Protein AF-A0A4S3J7F4-F1 (afdb_monomer)

Radius of gyration: 25.47 Å; Cα contacts (8 Å, |Δi|>4): 44; chains: 1; bounding box: 40×83×71 Å

Structure (mmCIF, N/CA/C/O backbone):
data_AF-A0A4S3J7F4-F1
#
_entry.id   AF-A0A4S3J7F4-F1
#
loop_
_atom_site.group_PDB
_atom_site.id
_atom_site.type_symbol
_atom_site.label_atom_id
_atom_site.label_alt_id
_atom_site.label_comp_id
_atom_site.label_asym_id
_atom_site.label_entity_id
_atom_site.label_seq_id
_atom_site.pdbx_PDB_ins_code
_atom_site.Cartn_x
_atom_site.Cartn_y
_atom_site.Cartn_z
_atom_site.occupancy
_atom_site.B_iso_or_equiv
_atom_site.auth_seq_id
_atom_site.auth_comp_id
_atom_site.auth_asym_id
_atom_site.auth_atom_id
_atom_site.pdbx_PDB_model_num
ATOM 1 N N . MET A 1 1 ? -5.973 45.230 32.047 1.00 39.72 1 MET A N 1
ATOM 2 C CA . MET A 1 1 ? -4.838 44.813 31.192 1.00 39.72 1 MET A CA 1
ATOM 3 C C . MET A 1 1 ? -5.377 43.747 30.250 1.00 39.72 1 MET A C 1
ATOM 5 O O . MET A 1 1 ? -6.032 42.845 30.753 1.00 39.72 1 MET A O 1
ATOM 9 N N . HIS A 1 2 ? -5.207 43.872 28.931 1.00 49.56 2 HIS A N 1
ATOM 10 C CA . HIS A 1 2 ? -5.731 42.895 27.963 1.00 49.56 2 HIS A CA 1
ATOM 11 C C . HIS A 1 2 ? -4.601 41.990 27.463 1.00 49.56 2 HIS A C 1
ATOM 13 O O . HIS A 1 2 ? -3.898 42.337 26.518 1.00 49.56 2 HIS A O 1
ATOM 19 N N . SER A 1 3 ? -4.430 40.837 28.107 1.00 50.91 3 SER A N 1
ATOM 20 C CA . SER A 1 3 ? -3.472 39.813 27.685 1.00 50.91 3 SER A CA 1
ATOM 21 C C . SER A 1 3 ? -4.131 38.886 26.664 1.00 50.91 3 SER A C 1
ATOM 23 O O . SER A 1 3 ? -4.929 38.030 27.037 1.00 50.91 3 SER A O 1
ATOM 25 N N . GLN A 1 4 ? -3.826 39.062 25.377 1.00 61.09 4 GLN A N 1
ATOM 26 C CA . GLN A 1 4 ? -4.284 38.137 24.338 1.00 61.09 4 GLN A CA 1
ATOM 27 C C . GLN A 1 4 ? -3.404 36.880 24.346 1.00 61.09 4 GLN A C 1
ATOM 29 O O . GLN A 1 4 ? -2.203 36.957 24.091 1.00 61.09 4 GLN A O 1
ATOM 34 N N . LEU A 1 5 ? -4.000 35.724 24.645 1.00 59.09 5 LEU A N 1
ATOM 35 C CA . LEU A 1 5 ? -3.328 34.425 24.577 1.00 59.09 5 LEU A CA 1
ATOM 36 C C . LEU A 1 5 ? -3.289 33.932 23.126 1.00 59.09 5 LEU A C 1
ATOM 38 O O . LEU A 1 5 ? -4.239 33.322 22.636 1.00 59.09 5 LEU A O 1
ATOM 42 N N . LEU A 1 6 ? -2.173 34.188 22.445 1.00 61.03 6 LEU A N 1
ATOM 43 C CA . LEU A 1 6 ? -1.866 33.565 21.160 1.00 61.03 6 LEU A CA 1
ATOM 44 C C . LEU A 1 6 ? -1.409 32.120 21.395 1.00 61.03 6 LEU A C 1
ATOM 46 O O . LEU A 1 6 ? -0.233 31.861 21.647 1.00 61.03 6 LEU A O 1
ATOM 50 N N . PHE A 1 7 ? -2.344 31.173 21.309 1.00 61.28 7 PHE A N 1
ATOM 51 C CA . PHE A 1 7 ? -2.020 29.748 21.276 1.00 61.28 7 PHE A CA 1
ATOM 52 C C . PHE A 1 7 ? -1.341 29.402 19.947 1.00 61.28 7 PHE A C 1
ATOM 54 O O . PHE A 1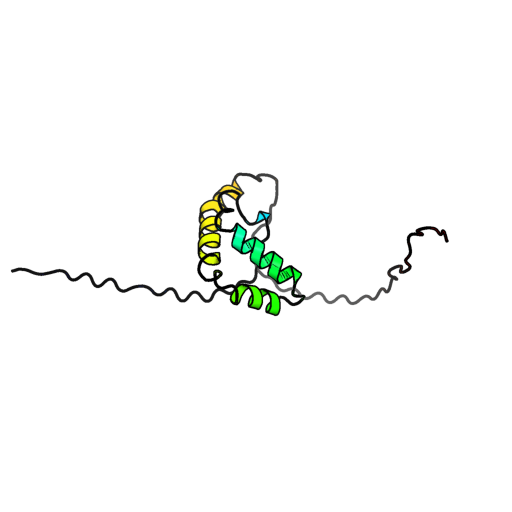 7 ? -1.994 29.199 18.924 1.00 61.28 7 PHE A O 1
ATOM 61 N N . ALA A 1 8 ? -0.009 29.345 19.966 1.00 60.72 8 ALA A N 1
ATOM 62 C CA . ALA A 1 8 ? 0.780 28.841 18.854 1.00 60.72 8 ALA A CA 1
ATOM 63 C C . ALA A 1 8 ? 0.599 27.317 18.753 1.00 60.72 8 ALA A C 1
ATOM 65 O O . ALA A 1 8 ? 1.224 26.554 19.490 1.00 60.72 8 ALA A O 1
ATOM 66 N N . PHE A 1 9 ? -0.270 26.872 17.844 1.00 64.56 9 PHE A N 1
ATOM 67 C CA . PHE A 1 9 ? -0.423 25.457 17.508 1.00 64.56 9 PHE A CA 1
ATOM 68 C C . PHE A 1 9 ? 0.790 24.975 16.700 1.00 64.56 9 PHE A C 1
ATOM 70 O O . PHE A 1 9 ? 0.777 24.963 15.470 1.00 64.56 9 PHE A O 1
ATOM 77 N N . SER A 1 10 ? 1.853 24.587 17.405 1.00 62.84 10 SER A N 1
ATOM 78 C CA . SER A 1 10 ? 3.013 23.906 16.824 1.00 62.84 10 SER A CA 1
ATOM 79 C C . SER A 1 10 ? 2.586 22.556 16.243 1.00 62.84 10 SER A C 1
ATOM 81 O O . SER A 1 10 ? 2.331 21.610 16.985 1.00 62.84 10 SER A O 1
ATOM 83 N N . GLY A 1 11 ? 2.490 22.467 14.916 1.00 66.31 11 GLY A N 1
ATOM 84 C CA . GLY A 1 11 ? 2.118 21.230 14.232 1.00 66.31 11 GLY A CA 1
ATOM 85 C C . GLY A 1 11 ? 3.203 20.160 14.358 1.00 66.31 11 GLY A C 1
ATOM 86 O O . GLY A 1 11 ? 4.335 20.374 13.924 1.00 66.31 11 GLY A O 1
ATOM 87 N N . LEU A 1 12 ? 2.852 18.996 14.911 1.00 68.62 12 LEU A N 1
ATOM 88 C CA . LEU A 1 12 ? 3.696 17.805 14.825 1.00 68.62 12 LEU A CA 1
ATOM 89 C C . LEU A 1 12 ? 3.652 17.270 13.390 1.00 68.62 12 LEU A C 1
ATOM 91 O O . LEU A 1 12 ? 2.638 16.730 12.953 1.00 68.62 12 LEU A O 1
ATOM 95 N N . MET A 1 13 ? 4.770 17.379 12.676 1.00 66.38 13 MET A N 1
ATOM 96 C CA . MET A 1 13 ? 4.993 16.621 11.448 1.00 66.38 13 MET A CA 1
ATOM 97 C C . MET A 1 13 ? 5.451 15.212 11.833 1.00 66.38 13 MET A C 1
ATOM 99 O O . MET A 1 13 ? 6.612 15.019 12.193 1.00 66.38 13 MET A O 1
ATOM 103 N N . LEU A 1 14 ? 4.550 14.226 11.780 1.00 64.44 14 LEU A N 1
ATOM 104 C CA . LEU A 1 14 ? 4.937 12.822 11.920 1.00 64.44 14 LEU A CA 1
ATOM 105 C C . LEU A 1 14 ? 5.641 12.371 10.634 1.00 64.44 14 LEU A C 1
ATOM 107 O O . LEU 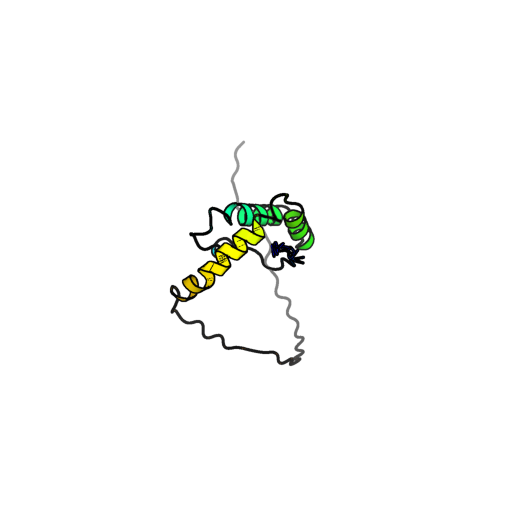A 1 14 ? 4.996 12.021 9.649 1.00 64.44 14 LEU A O 1
ATOM 111 N N . ALA A 1 15 ? 6.973 12.378 10.649 1.00 60.97 15 ALA A N 1
ATOM 112 C CA . ALA A 1 15 ? 7.789 11.765 9.607 1.00 60.97 15 ALA A CA 1
ATOM 113 C C . ALA A 1 15 ? 7.769 10.233 9.774 1.00 60.97 15 ALA A C 1
ATOM 115 O O . ALA A 1 15 ? 8.633 9.648 10.425 1.00 60.97 15 ALA A O 1
ATOM 116 N N . SER A 1 16 ? 6.737 9.587 9.233 1.00 56.75 16 SER A N 1
ATOM 117 C CA . SER A 1 16 ? 6.585 8.133 9.267 1.00 56.75 16 SER A CA 1
ATOM 118 C C . SER A 1 16 ? 7.458 7.464 8.200 1.00 56.75 16 SER A C 1
ATOM 120 O O . SER A 1 16 ? 7.054 7.366 7.039 1.00 56.75 16 SER A O 1
ATOM 122 N N . ASN A 1 17 ? 8.627 6.954 8.593 1.00 49.12 17 ASN A N 1
ATOM 123 C CA . ASN A 1 17 ? 9.390 6.011 7.771 1.00 49.12 17 ASN A CA 1
ATOM 124 C C . ASN A 1 17 ? 8.668 4.652 7.768 1.00 49.12 17 ASN A C 1
ATOM 126 O O . ASN A 1 17 ? 8.995 3.758 8.546 1.00 49.12 17 ASN A O 1
ATOM 130 N N . VAL A 1 18 ? 7.652 4.522 6.916 1.00 54.56 18 VAL A N 1
ATOM 131 C CA . VAL A 1 18 ? 6.887 3.284 6.733 1.00 54.56 18 VAL A CA 1
ATOM 132 C C . VAL A 1 18 ? 7.710 2.244 5.974 1.00 54.56 18 VAL A C 1
ATOM 134 O O . VAL A 1 18 ? 7.755 2.228 4.747 1.00 54.56 18 VAL A O 1
ATOM 137 N N . ALA A 1 19 ? 8.354 1.354 6.725 1.00 51.34 19 ALA A N 1
ATOM 138 C CA . ALA A 1 19 ? 8.813 0.076 6.204 1.00 51.34 19 ALA A CA 1
ATOM 139 C C . ALA A 1 19 ? 7.606 -0.873 6.124 1.00 51.34 19 ALA A C 1
ATOM 141 O O . ALA A 1 19 ? 7.244 -1.510 7.112 1.00 51.34 19 ALA A O 1
ATOM 142 N N . PHE A 1 20 ? 6.951 -0.928 4.964 1.00 51.50 20 PHE A N 1
ATOM 143 C CA . PHE A 1 20 ? 5.994 -1.993 4.671 1.00 51.50 20 PHE A CA 1
ATOM 144 C C . PHE A 1 20 ? 6.787 -3.268 4.354 1.00 51.50 20 PHE A C 1
ATOM 146 O O . PHE A 1 20 ? 7.612 -3.271 3.445 1.00 51.50 20 PHE A O 1
ATOM 153 N N . ALA A 1 21 ? 6.581 -4.309 5.158 1.00 47.16 21 ALA A N 1
ATOM 154 C CA . ALA A 1 21 ? 7.252 -5.609 5.062 1.00 47.16 21 ALA A CA 1
ATOM 155 C C . ALA A 1 21 ? 6.304 -6.734 5.527 1.00 47.16 21 ALA A C 1
ATOM 157 O O . ALA A 1 21 ? 6.690 -7.632 6.268 1.00 47.16 21 ALA A O 1
ATOM 158 N N . ALA A 1 22 ? 5.028 -6.598 5.167 1.00 49.97 22 ALA A N 1
ATOM 159 C CA . ALA A 1 22 ? 3.970 -7.566 5.413 1.00 49.97 22 ALA A CA 1
ATOM 160 C C . ALA A 1 22 ? 2.968 -7.456 4.259 1.00 49.97 22 ALA A C 1
ATOM 162 O O . ALA A 1 22 ? 2.475 -6.355 3.984 1.00 49.97 22 ALA A O 1
ATOM 163 N N . GLU A 1 23 ? 2.688 -8.570 3.589 1.00 55.34 23 GLU A N 1
ATOM 164 C CA . GLU A 1 23 ? 1.642 -8.646 2.573 1.00 55.34 23 GLU A CA 1
ATOM 165 C C . GLU A 1 23 ? 0.280 -8.399 3.240 1.00 55.34 23 GLU A C 1
ATOM 167 O O . GLU A 1 23 ? -0.053 -9.010 4.256 1.00 55.34 23 GLU A O 1
ATOM 172 N N . LEU A 1 24 ? -0.520 -7.468 2.705 1.00 55.16 24 LEU A N 1
ATOM 173 C CA . LEU A 1 24 ? -1.859 -7.204 3.239 1.00 55.16 24 LEU A CA 1
ATOM 174 C C . LEU A 1 24 ? -2.875 -8.110 2.541 1.00 55.16 24 LEU A C 1
ATOM 176 O O . LEU A 1 24 ? -3.544 -7.701 1.587 1.00 55.16 24 LEU A O 1
ATOM 180 N N . GLU A 1 25 ? -2.977 -9.343 3.028 1.00 60.16 25 GLU A N 1
ATOM 181 C CA . GLU A 1 25 ? -3.940 -10.317 2.526 1.00 60.16 25 GLU A CA 1
ATOM 182 C C . GLU A 1 25 ? -5.403 -9.899 2.750 1.00 60.16 25 GLU A C 1
ATOM 184 O O . GLU A 1 25 ? -5.748 -9.016 3.544 1.00 60.16 25 GLU A O 1
ATOM 189 N N . ARG A 1 26 ? -6.306 -10.577 2.033 1.00 59.66 26 ARG A N 1
ATOM 190 C CA . ARG A 1 26 ? -7.745 -10.301 2.076 1.00 59.66 26 ARG A CA 1
ATOM 191 C C . ARG A 1 26 ? -8.332 -10.462 3.478 1.00 59.66 26 ARG A C 1
ATOM 193 O O . ARG A 1 26 ? -9.128 -9.625 3.902 1.00 59.66 26 ARG A O 1
ATOM 200 N N . ASP A 1 27 ? -7.947 -11.517 4.184 1.00 61.88 27 ASP A N 1
ATOM 201 C CA . ASP A 1 27 ? -8.519 -11.845 5.493 1.00 61.88 27 ASP A CA 1
ATOM 202 C C . ASP A 1 27 ? -7.897 -10.986 6.617 1.00 61.88 27 ASP A C 1
ATOM 204 O O . ASP A 1 27 ? -8.471 -10.815 7.705 1.00 61.88 27 ASP A O 1
ATOM 208 N N . ASP A 1 28 ? -6.800 -10.287 6.300 1.00 71.94 28 ASP A N 1
ATOM 209 C CA . ASP A 1 28 ? -6.214 -9.254 7.143 1.00 71.94 28 ASP A CA 1
ATOM 210 C C . ASP A 1 28 ? -6.972 -7.916 7.156 1.00 71.94 28 ASP A C 1
ATOM 212 O O . ASP A 1 28 ? -6.679 -7.049 7.986 1.00 71.94 28 ASP A O 1
ATOM 216 N N . VAL A 1 29 ? -8.079 -7.802 6.417 1.00 86.19 29 VAL A N 1
ATOM 217 C CA 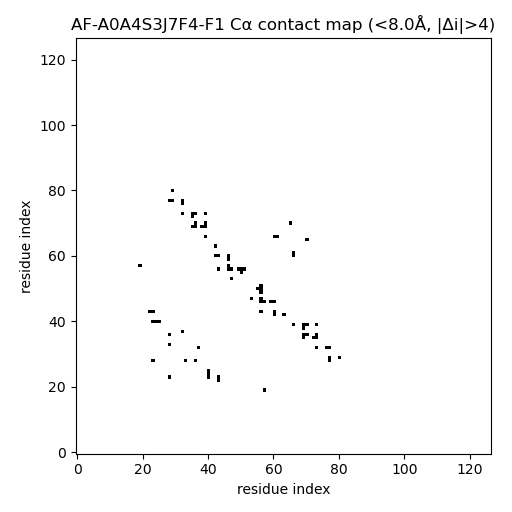. VAL A 1 29 ? -9.015 -6.672 6.498 1.00 86.19 29 VAL A CA 1
ATOM 218 C C . VAL A 1 29 ? -10.322 -7.075 7.206 1.00 86.19 29 VAL A C 1
ATOM 220 O O . VAL A 1 29 ? -11.130 -7.817 6.643 1.00 86.19 29 VAL A O 1
ATOM 223 N N . PRO A 1 30 ? -10.625 -6.549 8.415 1.00 86.88 30 PRO A N 1
ATOM 224 C CA . PRO A 1 30 ? -11.938 -6.726 9.035 1.00 86.88 30 PRO A CA 1
ATOM 225 C C . PRO A 1 30 ? -13.033 -6.161 8.123 1.00 86.88 30 PRO A C 1
ATOM 227 O O . PRO A 1 30 ? -12.865 -5.067 7.590 1.00 86.88 30 PRO A O 1
ATOM 230 N N . ASN A 1 31 ? -14.182 -6.839 7.980 1.00 87.50 31 ASN A N 1
ATOM 231 C CA . ASN A 1 31 ? -15.205 -6.456 6.984 1.00 87.50 31 ASN A CA 1
ATOM 232 C C . ASN A 1 31 ? -15.628 -4.973 7.047 1.00 87.50 31 ASN A C 1
ATOM 234 O O . ASN A 1 31 ? -15.819 -4.315 6.027 1.00 87.50 31 ASN A O 1
ATOM 238 N N . ARG A 1 32 ? -15.686 -4.445 8.270 1.00 89.12 32 ARG A N 1
ATOM 239 C CA . ARG A 1 32 ? -15.899 -3.041 8.660 1.00 89.12 32 ARG A CA 1
ATOM 240 C C . ARG A 1 32 ? -14.872 -2.019 8.112 1.00 89.12 32 ARG A C 1
ATOM 242 O O . ARG A 1 32 ? -15.087 -0.826 8.288 1.00 89.12 32 ARG A O 1
ATOM 249 N N . CYS A 1 33 ? -13.785 -2.452 7.465 1.00 94.31 33 CYS A N 1
ATOM 250 C CA . CYS A 1 33 ? -12.749 -1.608 6.850 1.00 94.31 33 CYS A CA 1
ATOM 251 C C . CYS A 1 33 ? -12.679 -1.682 5.317 1.00 94.31 33 CYS A C 1
ATOM 253 O O . CYS A 1 33 ? -11.859 -0.966 4.735 1.00 94.31 33 CYS A O 1
ATOM 255 N N . TRP A 1 34 ? -13.485 -2.509 4.636 1.00 93.12 34 TRP A N 1
ATOM 256 C CA . TRP A 1 34 ? -13.353 -2.690 3.178 1.00 93.12 34 TRP A CA 1
ATOM 257 C C . TRP A 1 34 ? -13.479 -1.390 2.374 1.00 93.12 34 TRP A C 1
ATOM 259 O O . TRP A 1 34 ? -12.772 -1.235 1.380 1.00 93.12 34 TRP A O 1
ATOM 269 N N . ASP A 1 35 ? -14.273 -0.428 2.847 1.00 94.75 35 ASP A N 1
ATOM 270 C CA . ASP A 1 35 ? -14.450 0.882 2.204 1.00 94.75 35 ASP A CA 1
ATOM 271 C C . ASP A 1 35 ? -13.148 1.703 2.092 1.00 94.75 35 ASP A C 1
ATOM 273 O O . ASP A 1 35 ? -13.033 2.548 1.204 1.00 94.75 35 ASP A O 1
ATOM 277 N N . VAL A 1 36 ? -12.154 1.460 2.963 1.00 93.94 36 VAL A N 1
ATOM 278 C CA . VAL A 1 36 ? -10.849 2.156 2.947 1.00 93.94 36 VAL A CA 1
ATOM 279 C C . VAL A 1 36 ? -9.668 1.238 2.625 1.00 93.94 36 VAL A C 1
ATOM 281 O O . VAL A 1 36 ? -8.733 1.660 1.947 1.00 93.94 36 VAL A O 1
ATOM 284 N N . CYS A 1 37 ? -9.714 -0.026 3.048 1.00 95.81 37 CYS A N 1
ATOM 285 C CA . CYS A 1 37 ? -8.665 -1.007 2.768 1.00 95.81 37 CYS A CA 1
ATOM 286 C C . CYS A 1 37 ? -8.809 -1.684 1.397 1.00 95.81 37 CYS A C 1
ATOM 288 O O . CYS A 1 37 ? -7.815 -2.157 0.854 1.00 95.81 37 CYS A O 1
AT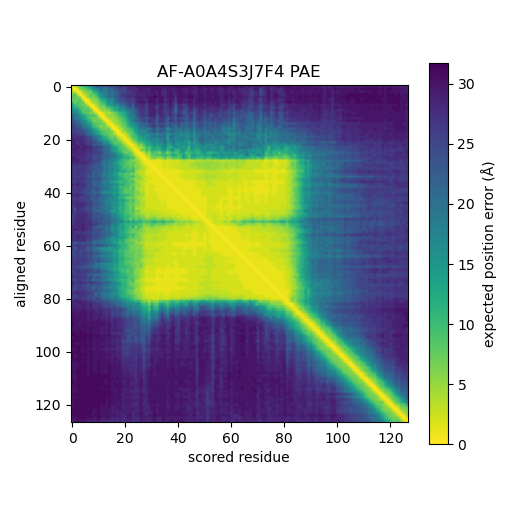OM 290 N N . GLY A 1 38 ? -10.003 -1.703 0.794 1.00 94.81 38 GLY A N 1
ATOM 291 C CA . GLY A 1 38 ? -10.244 -2.314 -0.519 1.00 94.81 38 GLY A CA 1
ATOM 292 C C . GLY A 1 38 ? -9.317 -1.813 -1.633 1.00 94.81 38 GLY A C 1
ATOM 293 O O . GLY A 1 38 ? -8.714 -2.639 -2.319 1.00 94.81 38 GLY A O 1
ATOM 294 N N . PRO A 1 39 ? -9.121 -0.489 -1.787 1.00 96.06 39 PRO A N 1
ATOM 295 C CA . PRO A 1 39 ? -8.137 0.056 -2.721 1.00 96.06 39 PRO A CA 1
ATOM 296 C C . PRO A 1 39 ? -6.686 -0.325 -2.394 1.00 96.06 39 PRO A C 1
ATOM 298 O O . PRO A 1 39 ? -5.874 -0.404 -3.311 1.00 96.06 39 PRO A O 1
ATOM 301 N N . VAL A 1 40 ? -6.353 -0.561 -1.117 1.00 95.56 40 VAL A N 1
ATOM 302 C CA . VAL A 1 40 ? -5.003 -0.963 -0.686 1.00 95.56 40 VAL A CA 1
ATOM 303 C C . VAL A 1 40 ? -4.736 -2.414 -1.081 1.00 95.56 40 VAL A C 1
ATOM 305 O O . VAL A 1 40 ? -3.819 -2.656 -1.860 1.00 95.56 40 VAL A O 1
ATOM 308 N N . VAL A 1 41 ? -5.585 -3.356 -0.651 1.00 93.75 41 VAL A N 1
ATOM 309 C CA . VAL A 1 41 ? -5.469 -4.788 -1.002 1.00 93.75 41 VAL A CA 1
ATOM 310 C C . VAL A 1 41 ? -5.515 -4.985 -2.519 1.00 93.75 41 VAL A C 1
ATOM 312 O O . VAL A 1 41 ? -4.690 -5.695 -3.084 1.00 93.75 41 VAL A O 1
ATOM 315 N N . GLY A 1 42 ? -6.430 -4.295 -3.211 1.00 94.38 42 GLY A N 1
ATOM 316 C CA . GLY A 1 42 ? -6.526 -4.344 -4.673 1.00 94.38 42 GLY A CA 1
ATOM 317 C C . GLY A 1 42 ? -5.332 -3.724 -5.411 1.00 94.38 42 GLY A C 1
ATOM 318 O O . GLY A 1 42 ? -5.128 -4.031 -6.586 1.00 94.38 42 GLY A O 1
ATOM 319 N N . THR A 1 43 ? -4.537 -2.873 -4.751 1.00 94.69 43 THR A N 1
ATOM 320 C CA . THR A 1 43 ? -3.279 -2.355 -5.310 1.00 94.69 43 THR A CA 1
ATOM 321 C C . THR A 1 43 ? -2.111 -3.289 -5.015 1.00 94.69 43 THR A C 1
ATOM 323 O O . THR A 1 43 ? -1.353 -3.554 -5.941 1.00 94.69 43 THR A O 1
ATOM 326 N N . ALA A 1 44 ? -2.004 -3.828 -3.794 1.00 92.69 44 ALA A N 1
ATOM 327 C CA . ALA A 1 44 ? -0.996 -4.828 -3.428 1.00 92.69 44 ALA A CA 1
ATOM 328 C C . ALA A 1 44 ? -1.087 -6.055 -4.350 1.00 92.69 44 ALA A C 1
ATOM 330 O O . ALA A 1 44 ? -0.175 -6.293 -5.129 1.00 92.69 44 ALA A O 1
ATOM 331 N N . TYR A 1 45 ? -2.262 -6.691 -4.437 1.00 93.19 45 TYR A N 1
ATOM 332 C CA . TYR A 1 45 ? -2.516 -7.816 -5.352 1.00 93.19 45 TYR A CA 1
ATOM 333 C C . TYR A 1 45 ? -2.219 -7.497 -6.833 1.00 93.19 45 TYR A C 1
ATOM 335 O O . TYR A 1 45 ? -1.837 -8.365 -7.611 1.00 93.19 45 TYR A O 1
ATOM 343 N N . ARG A 1 46 ? -2.381 -6.237 -7.262 1.0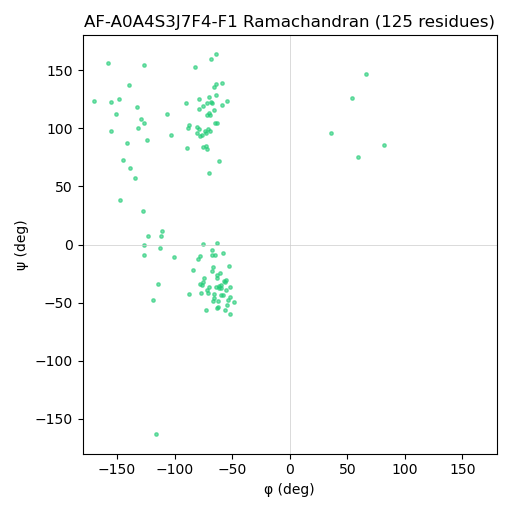0 94.81 46 ARG A N 1
ATOM 344 C CA . ARG A 1 46 ? -1.995 -5.816 -8.620 1.00 94.81 46 ARG A CA 1
ATOM 345 C C . ARG A 1 46 ? -0.474 -5.668 -8.764 1.00 94.81 46 ARG A C 1
ATOM 347 O O . ARG A 1 46 ? 0.026 -5.828 -9.874 1.00 94.81 46 ARG A O 1
ATOM 354 N N . CYS A 1 47 ? 0.231 -5.276 -7.709 1.00 95.00 47 CYS A N 1
ATOM 355 C CA . CYS A 1 47 ? 1.680 -5.130 -7.707 1.00 95.00 47 CYS A CA 1
ATOM 356 C C . CYS A 1 47 ? 2.379 -6.495 -7.604 1.00 95.00 47 CYS A C 1
ATOM 358 O O . CYS A 1 47 ? 3.303 -6.707 -8.385 1.00 95.00 47 CYS A O 1
ATOM 360 N N . ASP A 1 48 ? 1.904 -7.418 -6.762 1.00 91.94 48 ASP A N 1
ATOM 361 C CA . ASP A 1 48 ? 2.294 -8.840 -6.761 1.00 91.94 48 ASP A CA 1
ATOM 362 C C . ASP A 1 48 ? 2.133 -9.433 -8.173 1.00 91.94 48 ASP A C 1
ATOM 364 O O . ASP A 1 48 ? 3.115 -9.743 -8.842 1.00 91.94 48 ASP A O 1
ATOM 368 N N . ALA A 1 49 ? 0.913 -9.418 -8.725 1.00 92.56 49 ALA A N 1
ATOM 369 C CA . ALA A 1 49 ? 0.600 -10.043 -10.015 1.00 92.56 49 ALA A CA 1
ATOM 370 C C . ALA A 1 49 ? 1.330 -9.466 -11.259 1.00 92.56 49 ALA A C 1
ATOM 372 O O . ALA A 1 49 ? 1.065 -9.913 -12.381 1.00 92.56 49 ALA A O 1
ATOM 373 N N . ILE A 1 50 ? 2.215 -8.470 -11.104 1.00 94.19 50 ILE A N 1
ATOM 374 C CA . ILE A 1 50 ? 3.085 -7.937 -12.171 1.00 94.19 50 ILE A CA 1
ATOM 375 C C . ILE A 1 50 ? 4.585 -7.916 -11.817 1.00 94.19 50 ILE A C 1
ATOM 377 O O . ILE A 1 50 ? 5.377 -7.500 -12.665 1.00 94.19 50 ILE A O 1
ATOM 381 N N . ASN A 1 51 ? 4.986 -8.349 -10.618 1.00 92.44 51 ASN A N 1
ATOM 382 C CA . ASN A 1 51 ? 6.380 -8.410 -10.171 1.00 92.44 51 ASN A CA 1
ATOM 383 C C . ASN A 1 51 ? 6.722 -9.823 -9.662 1.00 92.44 51 ASN A C 1
ATOM 385 O O . ASN A 1 51 ? 5.859 -10.581 -9.242 1.00 92.44 51 ASN A O 1
ATOM 389 N N . HIS A 1 52 ? 7.998 -10.200 -9.718 1.00 86.94 52 HIS A N 1
ATOM 390 C CA . HIS A 1 52 ? 8.502 -11.479 -9.182 1.00 86.94 52 HIS A CA 1
ATOM 391 C C . HIS A 1 52 ? 9.685 -11.238 -8.226 1.00 86.94 52 HIS A C 1
ATOM 393 O O . HIS A 1 52 ? 10.619 -12.031 -8.160 1.00 86.94 52 HIS A O 1
ATOM 399 N N . ASP A 1 53 ? 9.678 -10.069 -7.585 1.00 90.75 53 ASP A N 1
ATOM 400 C CA . ASP A 1 53 ? 10.701 -9.546 -6.683 1.00 90.75 53 ASP A CA 1
ATOM 401 C C . ASP A 1 53 ? 10.021 -8.535 -5.749 1.00 90.75 53 ASP A C 1
ATOM 403 O O . ASP A 1 53 ? 9.410 -7.561 -6.204 1.00 90.75 53 ASP A O 1
ATOM 407 N N . ASP A 1 54 ? 10.127 -8.770 -4.445 1.00 87.44 54 ASP A N 1
ATOM 408 C CA . ASP A 1 54 ? 9.397 -8.042 -3.402 1.00 87.44 54 ASP A CA 1
ATOM 409 C C . ASP A 1 54 ? 9.788 -6.555 -3.368 1.00 87.44 54 ASP A C 1
ATOM 411 O O . ASP A 1 54 ? 9.000 -5.694 -2.977 1.00 87.44 54 ASP A O 1
ATOM 415 N N . ARG A 1 55 ? 11.004 -6.209 -3.820 1.00 92.38 55 ARG A N 1
ATOM 416 C CA . ARG A 1 55 ? 11.452 -4.811 -3.927 1.00 92.38 55 ARG A CA 1
ATOM 417 C C . ARG A 1 55 ? 10.737 -4.088 -5.065 1.00 92.38 55 ARG A C 1
ATOM 419 O O . ARG A 1 55 ? 10.387 -2.919 -4.902 1.00 92.38 55 ARG A O 1
ATOM 426 N N . ALA A 1 56 ? 10.510 -4.756 -6.193 1.00 92.94 56 ALA A N 1
ATOM 427 C CA . ALA A 1 56 ? 9.738 -4.230 -7.310 1.00 92.94 56 ALA A CA 1
ATOM 428 C C . ALA A 1 56 ? 8.236 -4.130 -6.978 1.00 92.94 56 ALA A C 1
ATOM 430 O O . ALA A 1 56 ? 7.603 -3.133 -7.343 1.00 92.94 56 ALA A O 1
ATOM 431 N N . GLU A 1 57 ? 7.678 -5.078 -6.212 1.00 92.19 57 GLU A N 1
ATOM 432 C CA . GLU A 1 57 ? 6.322 -4.943 -5.659 1.00 92.19 57 GLU A CA 1
ATOM 433 C C . GLU A 1 57 ? 6.227 -3.750 -4.698 1.00 92.19 57 GLU A C 1
ATOM 435 O O . GLU A 1 57 ? 5.411 -2.847 -4.904 1.00 92.19 57 GLU A O 1
ATOM 440 N N . MET A 1 58 ? 7.091 -3.700 -3.683 1.00 92.38 58 MET A N 1
ATOM 441 C CA . MET A 1 58 ? 7.139 -2.621 -2.697 1.00 92.38 58 MET A CA 1
ATOM 442 C C . MET A 1 58 ? 7.303 -1.251 -3.372 1.00 92.38 58 MET A C 1
ATOM 444 O O . MET A 1 58 ? 6.628 -0.291 -2.996 1.00 92.38 58 MET A O 1
ATOM 448 N N . GLN A 1 59 ? 8.119 -1.153 -4.427 1.00 95.50 59 GLN A N 1
ATOM 449 C CA . GLN A 1 59 ? 8.239 0.063 -5.233 1.00 95.50 59 GLN A CA 1
ATOM 450 C C . GLN A 1 59 ? 6.935 0.392 -5.987 1.00 95.50 59 GLN A C 1
ATOM 452 O O . GLN A 1 59 ? 6.507 1.545 -5.973 1.00 95.50 59 GLN A O 1
ATOM 457 N N . CYS A 1 60 ? 6.254 -0.598 -6.575 1.00 96.38 60 CYS A N 1
ATOM 458 C CA . CYS A 1 60 ? 4.938 -0.426 -7.206 1.00 96.38 60 CYS A CA 1
ATOM 459 C C . CYS A 1 60 ? 3.867 0.085 -6.219 1.00 96.38 60 CYS A C 1
ATOM 461 O O . CYS A 1 60 ? 3.050 0.936 -6.588 1.00 96.38 60 CYS A O 1
ATOM 463 N N . ILE A 1 61 ? 3.902 -0.367 -4.960 1.00 94.69 61 ILE A N 1
ATOM 464 C CA . ILE A 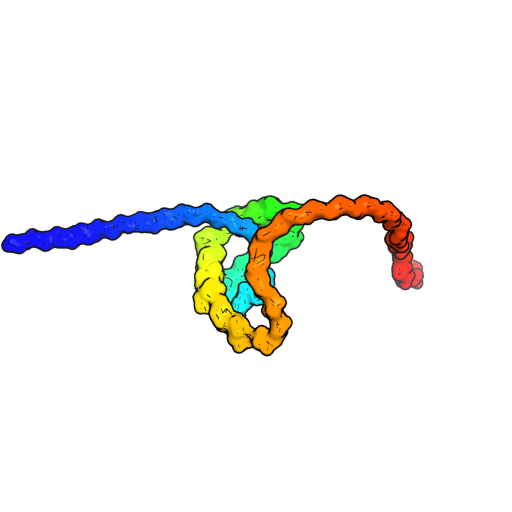1 61 ? 3.038 0.133 -3.879 1.00 94.69 61 ILE A CA 1
ATOM 465 C C . ILE A 1 61 ? 3.450 1.557 -3.465 1.00 94.69 61 ILE A C 1
ATOM 467 O O . ILE A 1 61 ? 2.585 2.417 -3.300 1.00 94.69 61 ILE A O 1
ATOM 471 N N . CYS A 1 62 ? 4.750 1.850 -3.354 1.00 93.88 62 CYS A N 1
ATOM 472 C CA . CYS A 1 62 ? 5.255 3.188 -3.018 1.00 93.88 62 CYS A CA 1
ATOM 473 C C . CYS A 1 62 ? 4.929 4.247 -4.091 1.00 93.88 62 CYS A C 1
ATOM 475 O O . CYS A 1 62 ? 4.613 5.388 -3.751 1.00 93.88 62 CYS A O 1
ATOM 477 N N . ASP A 1 63 ? 4.956 3.875 -5.374 1.00 96.12 63 ASP A N 1
ATOM 478 C CA . ASP A 1 63 ? 4.634 4.759 -6.503 1.00 96.12 63 ASP A CA 1
ATOM 479 C C . ASP A 1 63 ? 3.118 4.979 -6.698 1.00 96.12 63 ASP A C 1
ATOM 481 O O . ASP A 1 63 ? 2.689 5.857 -7.464 1.00 96.12 63 ASP A O 1
ATOM 485 N N . TRP A 1 64 ? 2.265 4.224 -5.995 1.00 96.75 64 TRP A N 1
ATOM 486 C CA . TRP A 1 64 ? 0.822 4.436 -6.025 1.00 96.75 64 TRP A CA 1
ATOM 487 C C . TRP A 1 64 ? 0.454 5.751 -5.326 1.00 96.75 64 TRP A C 1
ATOM 489 O O . TRP A 1 64 ? 0.507 5.891 -4.109 1.00 96.75 64 TRP A O 1
ATOM 499 N N . LYS A 1 65 ? -0.013 6.728 -6.113 1.00 97.69 65 LYS A N 1
ATOM 500 C CA . LYS A 1 65 ? -0.314 8.110 -5.674 1.00 97.69 65 LYS A CA 1
ATOM 501 C C . LYS A 1 65 ? -1.246 8.256 -4.463 1.00 97.69 65 LYS A C 1
ATOM 503 O O . LYS A 1 65 ? -1.306 9.342 -3.894 1.00 97.69 65 LYS A O 1
ATOM 508 N N . GLN A 1 66 ? -2.014 7.225 -4.110 1.00 95.69 66 GLN A N 1
ATOM 509 C CA . GLN A 1 66 ? -2.920 7.240 -2.957 1.00 95.69 66 GLN A CA 1
ATOM 510 C C . GLN A 1 66 ? -2.341 6.513 -1.730 1.00 95.69 66 GLN A C 1
ATOM 512 O O . GLN A 1 66 ? -2.888 6.679 -0.638 1.00 95.69 66 GLN A O 1
ATOM 517 N N . ALA A 1 67 ? -1.229 5.780 -1.867 1.00 94.12 67 ALA A N 1
ATOM 518 C CA . ALA A 1 67 ? -0.576 5.043 -0.784 1.00 94.12 67 ALA A CA 1
ATOM 519 C C . ALA A 1 67 ? -0.299 5.902 0.469 1.00 94.12 67 ALA A C 1
ATOM 521 O O . ALA A 1 67 ? -0.691 5.471 1.557 1.00 94.12 67 ALA A O 1
ATOM 522 N N . PRO A 1 68 ? 0.228 7.147 0.366 1.00 95.38 68 PRO A N 1
ATOM 523 C CA .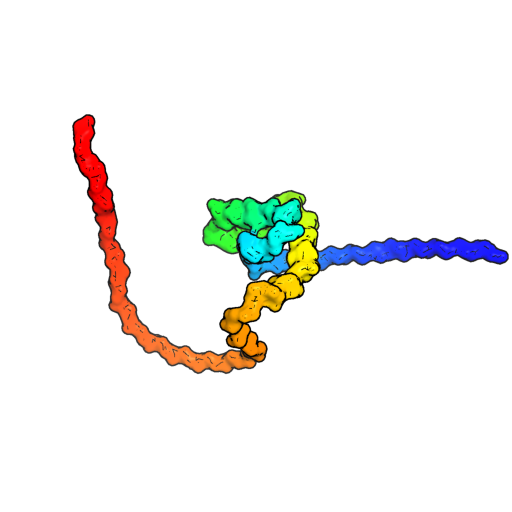 PRO A 1 68 ? 0.508 7.990 1.537 1.00 95.38 68 PRO A CA 1
ATOM 524 C C . PRO A 1 68 ? -0.739 8.472 2.297 1.00 95.38 68 PRO A C 1
ATOM 526 O O . PRO A 1 68 ? -0.616 9.157 3.308 1.00 95.38 68 PRO A O 1
ATOM 529 N N . THR A 1 69 ? -1.945 8.179 1.803 1.00 95.69 69 THR A N 1
ATOM 530 C CA . THR A 1 69 ? -3.217 8.532 2.452 1.00 95.69 69 THR A CA 1
ATOM 531 C C . THR A 1 69 ? -4.037 7.293 2.792 1.00 95.69 69 THR A C 1
ATOM 533 O O . THR A 1 69 ? -4.501 7.170 3.919 1.00 95.69 69 THR A O 1
ATOM 536 N N . LEU A 1 70 ? -4.206 6.354 1.858 1.00 95.19 70 LEU A N 1
ATOM 537 C CA . LEU A 1 70 ? -5.073 5.194 2.069 1.00 95.19 70 LEU A CA 1
ATOM 538 C C . LEU A 1 70 ? -4.430 4.112 2.940 1.00 95.19 70 LEU A C 1
ATOM 540 O O . LEU A 1 70 ? -5.148 3.520 3.742 1.00 95.19 70 LEU A O 1
ATOM 544 N N . ILE A 1 71 ? -3.109 3.894 2.870 1.00 95.19 71 ILE A N 1
ATOM 545 C CA . ILE A 1 71 ? -2.464 2.879 3.721 1.00 95.19 71 ILE A CA 1
ATOM 546 C C . ILE A 1 71 ? -2.526 3.281 5.208 1.00 95.19 71 ILE A C 1
ATOM 548 O O . ILE A 1 71 ? -3.013 2.470 5.993 1.00 95.19 71 ILE A O 1
ATOM 552 N N . PRO A 1 72 ? -2.178 4.520 5.628 1.00 95.75 72 PRO A N 1
ATOM 553 C CA . PRO A 1 72 ? -2.313 4.926 7.032 1.00 95.75 72 PRO A CA 1
ATOM 554 C C . PRO A 1 72 ? -3.752 4.893 7.572 1.00 95.75 72 PRO A C 1
ATOM 556 O O . PRO A 1 72 ? -3.958 4.550 8.733 1.00 95.75 72 PRO A O 1
ATOM 559 N N . ILE A 1 73 ? -4.765 5.227 6.757 1.00 94.75 73 ILE A N 1
ATOM 560 C CA . ILE A 1 73 ? -6.169 5.187 7.210 1.00 94.75 73 ILE A CA 1
ATOM 561 C C . ILE A 1 73 ? -6.686 3.737 7.257 1.00 94.75 73 ILE A C 1
ATOM 563 O O . ILE A 1 73 ? -7.446 3.391 8.163 1.00 94.75 73 ILE A O 1
ATOM 567 N N . CYS A 1 74 ? -6.249 2.872 6.336 1.00 95.81 74 CYS A N 1
ATOM 568 C CA . CYS A 1 74 ? -6.518 1.436 6.399 1.00 95.81 74 CYS A CA 1
ATOM 569 C C . CYS A 1 74 ? -5.888 0.800 7.650 1.00 95.81 74 CYS A C 1
ATOM 571 O O . CYS A 1 74 ? -6.599 0.141 8.407 1.00 95.81 74 CYS A O 1
ATOM 573 N N . GLU A 1 75 ? -4.605 1.069 7.924 1.00 93.31 75 GLU A N 1
ATOM 574 C CA . GLU A 1 75 ? -3.911 0.604 9.133 1.00 93.31 75 GLU A CA 1
ATOM 575 C C . GLU A 1 75 ? -4.674 1.035 10.391 1.00 93.31 75 GLU A C 1
ATOM 577 O O . GLU A 1 75 ? -5.078 0.181 11.178 1.00 93.31 75 GLU A O 1
ATOM 582 N N . ALA A 1 76 ? -4.998 2.327 10.521 1.00 94.12 76 ALA A N 1
ATOM 583 C CA . ALA A 1 76 ? -5.746 2.843 11.666 1.00 94.12 76 ALA A CA 1
ATOM 584 C C . ALA A 1 76 ? -7.140 2.198 11.812 1.00 94.12 76 ALA A C 1
ATOM 586 O O . ALA A 1 76 ? -7.606 1.961 12.931 1.00 94.12 76 ALA A O 1
ATOM 587 N N . CYS A 1 77 ? -7.809 1.877 10.698 1.00 94.00 77 CYS A N 1
ATOM 588 C CA . CYS A 1 77 ? -9.083 1.159 10.707 1.00 94.00 77 CYS A CA 1
ATOM 589 C C . CYS A 1 77 ? -8.926 -0.274 11.239 1.00 94.00 77 CYS A C 1
ATOM 591 O O . CYS A 1 77 ? -9.706 -0.692 12.105 1.00 94.00 77 CYS A O 1
ATOM 593 N N . ILE A 1 78 ? -7.905 -1.001 10.767 1.00 91.38 78 ILE A N 1
ATOM 594 C CA . ILE A 1 78 ? -7.568 -2.352 11.232 1.00 91.38 78 ILE A CA 1
ATOM 595 C C . ILE A 1 78 ? -7.197 -2.296 12.719 1.00 91.38 78 ILE A C 1
ATOM 597 O O . ILE A 1 78 ? -7.839 -2.972 13.519 1.00 91.38 78 ILE A O 1
ATOM 601 N N . ALA A 1 79 ? -6.243 -1.443 13.112 1.00 90.06 79 ALA A N 1
ATOM 602 C CA . ALA A 1 79 ? -5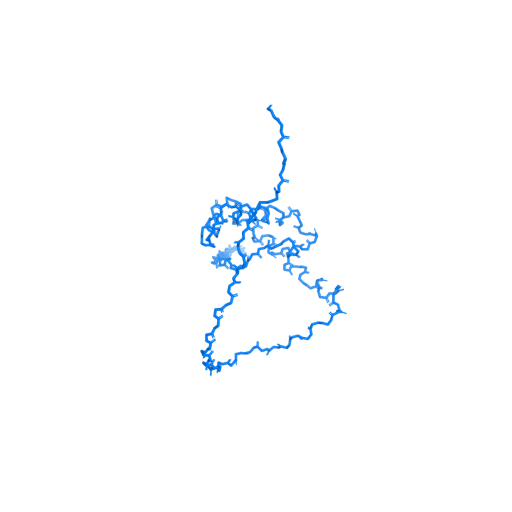.797 -1.224 14.492 1.00 90.06 79 ALA A CA 1
ATOM 603 C C . ALA A 1 79 ? -6.963 -1.014 15.466 1.00 90.06 79 ALA A C 1
ATOM 605 O O . ALA A 1 79 ? -7.065 -1.715 16.473 1.00 90.06 79 ALA A O 1
ATOM 606 N N . GLN A 1 80 ? -7.896 -0.124 15.119 1.00 88.94 80 GLN A N 1
ATOM 607 C CA . GLN A 1 80 ? -9.068 0.199 15.935 1.00 88.94 80 GLN A CA 1
ATOM 608 C C . GLN A 1 80 ? -10.083 -0.963 16.068 1.00 88.94 80 GLN A C 1
ATOM 610 O O . GLN A 1 80 ? -10.991 -0.860 16.894 1.00 88.94 80 GLN A O 1
ATOM 615 N N . TYR A 1 81 ? -9.927 -2.066 15.321 1.00 85.38 81 TYR A N 1
ATOM 616 C CA . TYR A 1 81 ? -10.689 -3.315 15.485 1.00 85.38 81 TYR A CA 1
ATOM 617 C C . TYR A 1 81 ? -9.819 -4.568 15.723 1.00 85.38 81 TYR A C 1
ATOM 619 O O . TYR A 1 81 ? -10.368 -5.669 15.759 1.00 85.38 81 TYR A O 1
ATOM 627 N N . ARG A 1 82 ? -8.490 -4.470 15.917 1.00 75.25 82 ARG A N 1
ATOM 628 C CA . ARG A 1 82 ? -7.646 -5.663 16.177 1.00 75.25 82 ARG A CA 1
ATOM 629 C C . ARG A 1 82 ? -8.148 -6.453 17.399 1.00 75.25 82 ARG A C 1
ATOM 631 O O . ARG A 1 82 ? -8.088 -7.675 17.394 1.00 75.25 82 ARG A O 1
ATOM 638 N N . GLY A 1 83 ? -8.727 -5.769 18.392 1.00 64.81 83 GLY A N 1
ATOM 639 C CA . GLY A 1 83 ? -9.362 -6.395 19.559 1.00 64.81 83 GLY A CA 1
ATOM 640 C C . GLY A 1 83 ? -10.642 -7.196 19.271 1.00 64.81 83 GLY A C 1
ATOM 641 O O . GLY A 1 83 ? -10.950 -8.107 20.034 1.00 64.81 83 GLY A O 1
ATOM 642 N N . ASP A 1 84 ? -11.358 -6.928 18.172 1.00 57.00 84 ASP A N 1
ATOM 643 C CA . ASP A 1 84 ? -12.581 -7.668 17.817 1.00 57.00 84 ASP A CA 1
ATOM 644 C C . ASP A 1 84 ? -12.253 -9.076 17.283 1.00 57.00 84 ASP A C 1
ATOM 646 O O . ASP A 1 84 ? -13.032 -10.011 17.477 1.00 57.00 84 ASP A O 1
ATOM 650 N N . ARG A 1 85 ? -11.073 -9.255 16.661 1.00 54.94 85 ARG A N 1
ATOM 651 C CA . ARG A 1 85 ? -10.585 -10.564 16.177 1.00 54.94 85 ARG A CA 1
ATOM 652 C C . ARG A 1 85 ? -10.400 -11.570 17.311 1.00 54.94 85 ARG A C 1
ATOM 654 O O . ARG A 1 85 ? -10.737 -12.742 17.154 1.00 54.94 85 ARG A O 1
ATOM 661 N N . ASN A 1 86 ? -9.942 -11.094 18.468 1.00 50.97 86 ASN A N 1
ATOM 662 C CA . ASN A 1 86 ? -9.685 -11.911 19.657 1.00 50.97 86 ASN A CA 1
ATOM 663 C C . ASN A 1 86 ? -10.960 -12.540 20.252 1.00 50.97 86 ASN A C 1
ATOM 665 O O . ASN A 1 86 ? -10.863 -13.356 21.157 1.00 50.97 86 ASN A O 1
ATOM 669 N N . ASN A 1 87 ? -12.148 -12.155 19.771 1.00 46.38 87 ASN A N 1
ATOM 670 C CA . ASN A 1 87 ? -13.444 -12.560 20.318 1.00 46.38 87 ASN A CA 1
ATOM 671 C C . ASN A 1 87 ? -14.226 -13.508 19.379 1.00 46.38 87 ASN A C 1
ATOM 673 O O . ASN A 1 87 ? -15.424 -13.715 19.570 1.00 46.38 87 ASN A O 1
ATOM 677 N N . GLN A 1 88 ? -13.584 -14.034 18.323 1.00 52.22 88 GLN A N 1
ATOM 678 C CA . GLN A 1 88 ? -14.232 -14.915 17.333 1.00 52.22 88 GLN A CA 1
ATOM 679 C C . GLN A 1 88 ? -13.530 -16.262 17.097 1.00 52.22 88 GLN A C 1
ATOM 681 O O . GLN A 1 88 ? -14.132 -17.126 16.467 1.00 52.22 88 GLN A O 1
ATOM 686 N N . ASN A 1 89 ? -12.321 -16.481 17.630 1.00 45.94 89 ASN A N 1
ATOM 687 C CA . ASN A 1 89 ? -11.581 -17.744 17.496 1.00 45.94 89 ASN A CA 1
ATOM 688 C C . ASN A 1 89 ? -10.972 -18.222 18.830 1.00 45.94 89 ASN A C 1
ATOM 690 O O . ASN A 1 89 ? -9.777 -18.497 18.919 1.00 45.94 89 ASN A O 1
ATOM 694 N N . ASP A 1 90 ? -11.812 -18.412 19.853 1.00 48.78 90 ASP A N 1
ATOM 695 C CA . ASP A 1 90 ? -11.491 -19.248 21.026 1.00 48.78 90 ASP A CA 1
ATOM 696 C C . ASP A 1 90 ? -11.449 -20.743 20.625 1.00 48.78 90 ASP A C 1
ATOM 698 O O . ASP A 1 90 ? -12.246 -21.566 21.078 1.00 48.78 90 ASP A O 1
ATOM 702 N N . GLN A 1 91 ? -10.543 -21.102 19.708 1.00 51.69 91 GLN A N 1
ATO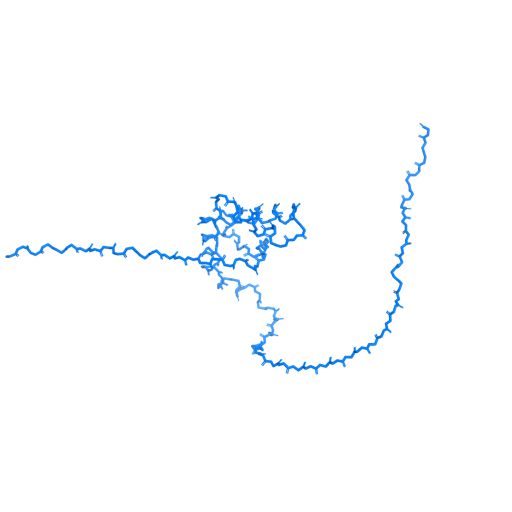M 703 C CA . GLN A 1 91 ? -10.269 -22.467 19.242 1.00 51.69 91 GLN A CA 1
ATOM 704 C C . GLN A 1 91 ? -8.754 -22.691 19.077 1.00 51.69 91 GLN A C 1
ATOM 706 O O . GLN A 1 91 ? -8.254 -22.962 17.992 1.00 51.69 91 GLN A O 1
ATOM 711 N N . ASN A 1 92 ? -8.051 -22.644 20.211 1.00 50.84 92 ASN A N 1
ATOM 712 C CA . ASN A 1 92 ? -6.798 -23.368 20.454 1.00 50.84 92 ASN A CA 1
ATOM 713 C C . ASN A 1 92 ? -5.607 -23.087 19.508 1.00 50.84 92 ASN A C 1
ATOM 715 O O . ASN A 1 92 ? -5.185 -23.959 18.750 1.00 50.84 92 ASN A O 1
ATOM 719 N N . TYR A 1 93 ? -4.965 -21.932 19.698 1.00 46.44 93 TYR A N 1
ATOM 720 C CA . TYR A 1 93 ? -3.519 -21.806 19.489 1.00 46.44 93 TYR A CA 1
ATOM 721 C C . TYR A 1 93 ? -2.853 -21.275 20.759 1.00 46.44 93 TYR A C 1
ATOM 723 O O . TYR A 1 93 ? -2.672 -20.071 20.931 1.00 46.44 93 TYR A O 1
ATOM 731 N N . ASN A 1 94 ? -2.439 -22.191 21.639 1.00 51.88 94 ASN A N 1
ATOM 732 C CA . ASN A 1 94 ? -1.332 -21.893 22.541 1.00 51.88 94 ASN A CA 1
ATOM 733 C C . ASN A 1 94 ? -0.079 -21.714 21.675 1.00 51.88 94 ASN A C 1
ATOM 735 O O . ASN A 1 94 ? 0.497 -22.701 21.218 1.00 51.88 94 ASN A O 1
ATOM 739 N N . ARG A 1 95 ? 0.358 -20.471 21.473 1.00 47.50 95 ARG A N 1
ATOM 740 C CA . ARG A 1 95 ? 1.776 -20.208 21.245 1.00 47.50 95 ARG A CA 1
ATOM 741 C C . ARG A 1 95 ? 2.248 -19.165 22.233 1.00 47.50 95 ARG A C 1
ATOM 743 O O . ARG A 1 95 ? 1.913 -17.985 22.136 1.00 47.50 95 ARG A O 1
ATOM 750 N N . GLU A 1 96 ? 2.969 -19.663 23.224 1.00 49.09 96 GLU A N 1
ATOM 751 C CA . GLU A 1 96 ? 3.655 -18.827 24.179 1.00 49.09 96 GLU A CA 1
ATOM 752 C C . GLU A 1 96 ? 4.808 -18.071 23.515 1.00 49.09 96 GLU A C 1
ATOM 754 O O . GLU A 1 96 ? 5.288 -18.351 22.420 1.00 49.09 96 GLU A O 1
ATOM 759 N N . HIS A 1 97 ? 5.142 -17.026 24.240 1.00 54.53 97 HIS A N 1
ATOM 760 C CA . HIS A 1 97 ? 6.160 -16.019 24.073 1.00 54.53 97 HIS A CA 1
ATOM 761 C C . HIS A 1 97 ? 7.600 -16.598 24.075 1.00 54.53 97 HIS A C 1
ATOM 763 O O . HIS A 1 97 ? 8.368 -16.360 25.009 1.00 54.53 97 HIS A O 1
ATOM 769 N N . ASP A 1 98 ? 7.974 -17.294 23.001 1.00 52.16 98 ASP A N 1
ATOM 770 C CA . ASP A 1 98 ? 9.369 -17.579 22.622 1.00 52.16 98 ASP A CA 1
ATOM 771 C C . ASP A 1 98 ? 9.827 -16.385 21.742 1.00 52.16 98 ASP A C 1
ATOM 773 O O . ASP A 1 98 ? 9.312 -16.206 20.640 1.00 52.16 98 ASP A O 1
ATOM 777 N N . LEU A 1 99 ? 10.581 -15.365 22.176 1.00 55.16 99 LEU A N 1
ATOM 778 C CA . LEU A 1 99 ? 11.880 -15.320 22.868 1.00 55.16 99 LEU A CA 1
ATOM 779 C C . LEU A 1 99 ? 12.991 -16.093 22.147 1.00 55.16 99 LEU A C 1
ATOM 781 O O . LEU A 1 99 ? 12.839 -17.258 21.811 1.00 55.16 99 LEU A O 1
ATOM 785 N N . TYR A 1 100 ? 14.094 -15.378 21.907 1.00 50.91 100 TYR A N 1
ATOM 786 C CA . TYR A 1 100 ? 15.314 -15.884 21.285 1.00 50.91 100 TYR A CA 1
ATOM 787 C C . TYR A 1 100 ? 15.979 -16.932 22.177 1.00 50.91 100 TYR A C 1
ATOM 789 O O . TYR A 1 100 ? 16.192 -16.650 23.354 1.00 50.91 100 TYR A O 1
ATOM 797 N N . ASP A 1 101 ? 16.415 -18.027 21.568 1.00 47.88 101 ASP A N 1
ATOM 798 C CA . ASP A 1 101 ? 17.717 -18.636 21.833 1.00 47.88 101 ASP A CA 1
ATOM 799 C C . ASP A 1 101 ? 18.278 -19.090 20.471 1.00 47.88 101 ASP A C 1
ATOM 801 O O . ASP A 1 101 ? 17.526 -19.566 19.615 1.00 47.88 101 ASP A O 1
ATOM 805 N N . ASP A 1 102 ? 19.571 -18.852 20.245 1.00 54.66 102 ASP A N 1
ATOM 806 C CA . ASP A 1 102 ? 20.314 -19.366 19.092 1.00 54.66 102 ASP A CA 1
ATOM 807 C C . ASP A 1 102 ? 20.906 -20.730 19.490 1.00 54.66 102 ASP A C 1
ATOM 809 O O . ASP A 1 102 ? 21.684 -20.787 20.442 1.00 54.66 102 ASP A O 1
ATOM 813 N N . ASP A 1 103 ? 20.586 -21.802 18.763 1.00 52.25 103 ASP A N 1
ATOM 814 C CA . ASP A 1 103 ? 21.292 -23.090 18.843 1.00 52.25 103 ASP A CA 1
ATOM 815 C C . ASP A 1 103 ? 21.598 -23.565 17.410 1.00 52.25 103 ASP A C 1
ATOM 817 O O . ASP A 1 103 ? 20.689 -23.756 16.597 1.00 52.25 103 ASP A O 1
ATOM 821 N N . ASP A 1 104 ? 22.889 -23.712 17.099 1.00 57.22 104 ASP A N 1
ATOM 822 C CA . ASP A 1 104 ? 23.382 -24.295 15.848 1.00 57.22 104 ASP A CA 1
ATOM 823 C C . ASP A 1 104 ? 23.294 -25.833 15.926 1.00 57.22 104 ASP A C 1
ATOM 825 O O . ASP A 1 104 ? 23.905 -26.432 16.810 1.00 57.22 104 ASP A O 1
ATOM 829 N N . ASP A 1 105 ? 22.626 -26.480 14.966 1.00 54.38 105 ASP A N 1
ATOM 830 C CA . ASP A 1 105 ? 22.768 -27.920 14.694 1.00 54.38 105 ASP A CA 1
ATOM 831 C C . ASP A 1 105 ? 22.966 -28.119 13.177 1.00 54.38 105 ASP A C 1
ATOM 833 O O . ASP A 1 105 ? 22.018 -28.071 12.387 1.00 54.38 105 ASP A O 1
ATOM 837 N N . ASP A 1 106 ? 24.226 -28.310 12.768 1.00 58.97 106 ASP A N 1
ATOM 838 C CA . ASP A 1 106 ? 24.600 -28.778 11.428 1.00 58.97 106 ASP A CA 1
ATOM 839 C C . ASP A 1 106 ? 24.241 -30.271 11.288 1.00 58.97 106 ASP A C 1
ATOM 841 O O . ASP A 1 106 ? 24.794 -31.100 12.011 1.00 58.97 106 ASP A O 1
ATOM 845 N N . ASP A 1 107 ? 23.407 -30.639 10.311 1.00 55.53 107 ASP A N 1
ATOM 846 C CA . ASP A 1 107 ? 23.256 -32.033 9.860 1.00 55.53 107 ASP A CA 1
ATOM 847 C C . ASP A 1 107 ? 23.089 -32.069 8.322 1.00 55.53 107 ASP A C 1
ATOM 849 O O . ASP A 1 107 ? 21.984 -32.032 7.772 1.00 55.53 107 ASP A O 1
ATOM 853 N N . ASP A 1 108 ? 24.225 -32.108 7.615 1.00 62.09 108 ASP A N 1
ATOM 854 C CA . ASP A 1 108 ? 24.300 -32.488 6.197 1.00 62.09 108 ASP A CA 1
ATOM 855 C C . ASP A 1 108 ? 23.941 -33.981 6.049 1.00 62.09 108 ASP A C 1
ATOM 857 O O . ASP A 1 108 ? 24.669 -34.834 6.561 1.00 62.09 108 ASP A O 1
ATOM 861 N N . ASP A 1 109 ? 22.914 -34.336 5.267 1.00 55.03 109 ASP A N 1
ATOM 862 C CA . ASP A 1 109 ? 22.829 -35.690 4.691 1.00 55.03 109 ASP A CA 1
ATOM 863 C C . ASP A 1 109 ? 22.074 -35.694 3.344 1.00 55.03 109 ASP A C 1
ATOM 865 O O . ASP A 1 109 ? 20.870 -35.431 3.261 1.00 55.03 109 ASP A O 1
ATOM 869 N N . ASP A 1 110 ? 22.802 -35.979 2.259 1.00 58.69 110 ASP A N 1
ATOM 870 C CA . ASP A 1 110 ? 22.300 -35.941 0.880 1.00 58.69 110 ASP A CA 1
ATOM 871 C C . ASP A 1 110 ? 21.192 -36.974 0.617 1.00 58.69 110 ASP A C 1
ATOM 873 O O . ASP A 1 110 ? 21.331 -38.171 0.920 1.00 58.69 110 ASP A O 1
ATOM 877 N N . ARG A 1 111 ? 20.142 -36.564 -0.114 1.00 54.28 111 ARG A N 1
ATOM 878 C CA . ARG A 1 111 ? 19.324 -37.524 -0.872 1.00 54.28 111 ARG A CA 1
ATOM 879 C C . ARG A 1 111 ? 18.578 -36.932 -2.071 1.00 54.28 111 ARG A C 1
ATOM 881 O O . ARG A 1 111 ? 17.472 -36.411 -1.953 1.00 54.28 111 ARG A O 1
ATOM 888 N N . ASP A 1 112 ? 19.170 -37.107 -3.252 1.00 57.50 112 ASP A N 1
ATOM 889 C CA . ASP A 1 112 ? 18.460 -37.031 -4.531 1.00 57.50 112 ASP A CA 1
ATOM 890 C C . ASP A 1 112 ? 17.318 -38.064 -4.576 1.00 57.50 112 ASP A C 1
ATOM 892 O O . ASP A 1 112 ? 17.582 -39.267 -4.543 1.00 57.50 112 ASP A O 1
ATOM 896 N N . ASP A 1 113 ? 16.067 -37.625 -4.743 1.00 54.38 113 ASP A N 1
ATOM 897 C CA . ASP A 1 113 ? 14.976 -38.507 -5.190 1.00 54.38 113 ASP A CA 1
ATOM 898 C C . ASP A 1 113 ? 13.975 -37.766 -6.105 1.00 54.38 113 ASP A C 1
ATOM 900 O O . ASP A 1 113 ? 12.863 -37.391 -5.740 1.00 54.38 113 ASP A O 1
ATOM 904 N N . ILE A 1 114 ? 14.456 -37.512 -7.328 1.00 50.47 114 ILE A N 1
ATOM 905 C CA . ILE A 1 114 ? 13.717 -37.509 -8.604 1.00 50.47 114 ILE A CA 1
ATOM 906 C C . ILE A 1 114 ? 12.262 -36.990 -8.546 1.00 50.47 114 ILE A C 1
ATOM 908 O O . ILE A 1 114 ? 11.305 -37.747 -8.379 1.00 50.47 114 ILE A O 1
ATOM 912 N N . HIS A 1 115 ? 12.062 -35.707 -8.863 1.00 51.69 115 HIS A N 1
ATOM 913 C CA . HIS A 1 115 ? 10.738 -35.223 -9.266 1.00 51.69 115 HIS A CA 1
ATOM 914 C C . HIS A 1 115 ? 10.354 -35.755 -10.656 1.00 51.69 115 HIS A C 1
ATOM 916 O O . HIS A 1 115 ? 10.944 -35.360 -11.666 1.00 51.69 115 HIS A O 1
ATOM 922 N N . ASP A 1 116 ? 9.330 -36.611 -10.702 1.00 49.00 116 ASP A N 1
ATOM 923 C CA . ASP A 1 116 ? 8.735 -37.120 -11.941 1.00 49.00 116 ASP A CA 1
ATOM 924 C C . ASP A 1 116 ? 8.306 -35.982 -12.880 1.00 49.00 116 ASP A C 1
ATOM 926 O O . ASP A 1 116 ? 7.485 -35.122 -12.543 1.00 49.00 116 ASP A O 1
ATOM 930 N N . ARG A 1 117 ? 8.830 -36.017 -14.107 1.00 48.91 117 ARG A N 1
ATOM 931 C CA . ARG A 1 117 ? 8.480 -35.091 -15.183 1.00 48.91 117 ARG A CA 1
ATOM 932 C C . ARG A 1 117 ? 8.119 -35.868 -16.440 1.00 48.91 117 ARG A C 1
ATOM 934 O O . ARG A 1 117 ? 9.016 -36.319 -17.141 1.00 48.91 117 ARG A O 1
ATOM 941 N N . ASP A 1 118 ? 6.834 -35.891 -16.784 1.00 53.06 118 ASP A N 1
ATOM 942 C CA . ASP A 1 118 ? 6.404 -35.881 -18.187 1.00 53.06 118 ASP A CA 1
ATOM 943 C C . ASP A 1 118 ? 4.945 -35.377 -18.337 1.00 53.06 118 ASP A C 1
ATOM 945 O O . ASP A 1 118 ? 4.191 -35.393 -17.359 1.00 53.06 118 ASP A O 1
ATOM 949 N N . PRO A 1 119 ? 4.530 -34.850 -19.511 1.00 54.81 119 PRO A N 1
ATOM 950 C CA . PRO A 1 119 ? 3.311 -34.051 -19.658 1.00 54.81 119 PRO A CA 1
ATOM 951 C C . PRO A 1 119 ? 2.246 -34.711 -20.569 1.00 54.81 119 PRO A C 1
ATOM 953 O O . PRO A 1 119 ? 2.311 -35.885 -20.915 1.00 54.81 119 PRO A O 1
ATOM 956 N N . HIS A 1 120 ? 1.285 -33.893 -21.023 1.00 42.12 120 HIS A N 1
ATOM 957 C CA . HIS A 1 120 ? 0.325 -34.145 -22.113 1.00 42.12 120 HIS A CA 1
ATOM 958 C C . HIS A 1 120 ? -0.928 -34.974 -21.785 1.00 42.12 120 HIS A C 1
ATOM 960 O O . HIS A 1 120 ? -1.071 -36.145 -22.136 1.00 42.12 120 HIS A O 1
ATOM 966 N N . HIS A 1 121 ? -1.952 -34.276 -21.284 1.00 42.75 121 HIS A N 1
ATOM 967 C CA . HIS A 1 121 ? -3.334 -34.740 -21.392 1.00 42.75 121 HIS A CA 1
ATOM 968 C C . HIS A 1 121 ? -3.764 -34.750 -22.878 1.00 42.75 121 HIS A C 1
ATOM 970 O O . HIS A 1 121 ? -3.791 -33.712 -23.538 1.00 42.75 121 HIS A O 1
ATOM 976 N N . ASN A 1 122 ? -4.062 -35.932 -23.427 1.00 44.56 122 ASN A N 1
ATOM 977 C CA . ASN A 1 122 ? -4.392 -36.127 -24.848 1.00 44.56 122 ASN A CA 1
ATOM 978 C C . ASN A 1 122 ? -5.766 -35.526 -25.235 1.00 44.56 122 ASN A C 1
ATOM 980 O O . ASN A 1 122 ? -6.779 -35.869 -24.627 1.00 44.56 122 ASN A O 1
ATOM 984 N N . GLY A 1 123 ? -5.787 -34.674 -26.272 1.00 42.59 123 GLY A N 1
ATOM 985 C CA . GLY A 1 123 ? -6.945 -33.878 -26.715 1.00 42.59 123 GLY A CA 1
ATOM 986 C C . GLY A 1 123 ? -7.585 -34.236 -28.071 1.00 42.59 123 GLY A C 1
ATOM 987 O O . GLY A 1 123 ? -8.501 -33.533 -28.479 1.00 42.59 123 GLY A O 1
ATOM 988 N N . ASN A 1 124 ? -7.169 -35.331 -28.727 1.00 43.75 124 ASN A N 1
ATOM 989 C CA . ASN A 1 124 ? -7.809 -35.947 -29.913 1.00 43.75 124 ASN A CA 1
ATOM 990 C C . ASN A 1 124 ? -7.828 -35.152 -31.255 1.00 43.75 124 ASN A C 1
ATOM 992 O O . ASN A 1 124 ? -7.950 -33.934 -31.313 1.00 43.75 124 ASN A O 1
ATOM 996 N N . LEU A 1 125 ? -7.741 -35.882 -32.373 1.00 43.91 125 LEU A N 1
ATOM 997 C CA . LEU A 1 125 ? -7.740 -35.352 -33.747 1.00 43.91 125 LEU A CA 1
ATOM 998 C C . LEU A 1 125 ? -9.163 -35.074 -34.266 1.00 43.91 125 LEU A C 1
ATOM 1000 O O . LEU A 1 125 ? -10.077 -35.854 -33.977 1.00 43.91 125 LEU A O 1
ATOM 1004 N N . LYS A 1 126 ? -9.291 -34.112 -35.199 1.00 41.16 126 LYS A N 1
ATOM 1005 C CA . LYS A 1 126 ? -9.873 -34.348 -36.545 1.00 41.16 126 LYS A CA 1
ATOM 1006 C C . LYS A 1 126 ? -9.699 -33.164 -37.510 1.00 41.16 126 LYS A C 1
ATOM 1008 O O . LYS A 1 126 ? -10.219 -32.090 -37.242 1.00 41.16 126 LYS A O 1
ATOM 1013 N N . ASN A 1 127 ? -9.069 -33.484 -38.646 1.00 43.00 127 ASN A N 1
ATOM 1014 C CA . ASN A 1 127 ? -9.098 -32.830 -39.965 1.00 43.00 127 ASN A CA 1
ATOM 1015 C C . ASN A 1 127 ? -8.924 -31.302 -40.010 1.00 43.00 127 ASN A C 1
ATOM 1017 O O . ASN A 1 127 ? -9.951 -30.605 -40.162 1.00 43.00 127 ASN A O 1
#

Foldseek 3Di:
DDDDDDPDPPDDDPPDPDPPDDQCDPVLQDPQLCVLCVVVNVQLVVLVVVDPDVVSSVVSLVPPPCNVPRVVVRVVRSVVCVVVVVVPDPDDDPDDDDDDDDDDDDDDDDDDDDDDDDDDDDDDDDD

InterPro domains:
  IPR059925 CAP22/SCP41 domain [PF28223] (27-101)

Mean predicted aligned error: 18.97 Å

Secondary structure (DSSP, 8-state):
---------------------S---STTS-GGGHHHHHHHHHHHHHHHTT-SSHHHHHHHHHT-TTHHHHHHHHHHHHHTTHHHHTTT--S------------------------------------

Solvent-accessible surface area (backbone atoms only — not comparable to full-atom values): 8975 Å² total; per-residue (Å²): 134,88,82,80,84,79,79,78,81,79,78,83,79,81,83,76,85,78,81,85,86,70,86,68,51,76,85,74,50,55,80,95,34,45,94,51,32,44,70,49,41,60,44,48,57,53,23,48,79,76,43,96,46,71,67,58,20,51,47,50,48,69,69,37,91,55,40,92,57,42,48,62,54,25,49,52,48,43,61,78,42,55,74,60,60,74,74,76,65,94,69,86,78,93,74,77,91,76,74,91,80,91,80,92,80,92,78,92,77,92,76,93,77,80,85,88,82,85,86,80,87,86,79,82,89,82,136

Organism: NCBI:txid1220188

pLDDT: mean 70.41, std 20.16, range [39.72, 97.69]

Sequence (127 aa):
MHSQLLFAFSGLMLASNVAFAAELERDDVPNRCWDVCGPVVGTAYRCDAINHDDRAEMQCICDWKQAPTLIPICEACIAQYRGDRNNQNDQNYNREHDLYDDDDDDDDDDRDDIHDRDPHHNGNLKN